Protein AF-A0A9P1HRY0-F1 (afdb_monomer_lite)

pLDDT: mean 72.38, std 12.34, range [50.25, 90.94]

Radius of gyration: 26.04 Å; chains: 1; bounding box: 64×50×56 Å

Structure (mmCIF, N/CA/C/O backbone):
data_AF-A0A9P1HRY0-F1
#
_entry.id   AF-A0A9P1HRY0-F1
#
loop_
_atom_site.group_PDB
_atom_site.id
_atom_site.type_symbol
_atom_site.label_atom_id
_atom_site.label_alt_id
_atom_site.label_comp_id
_atom_site.label_asym_id
_atom_site.label_entity_id
_atom_site.label_seq_id
_atom_site.pdbx_PDB_ins_code
_atom_site.Cartn_x
_atom_site.Cartn_y
_atom_site.Cartn_z
_atom_site.occupancy
_atom_site.B_iso_or_equiv
_atom_site.auth_seq_id
_atom_site.auth_comp_id
_atom_site.auth_asym_id
_atom_site.auth_atom_id
_atom_site.pdbx_PDB_model_num
ATOM 1 N N . MET A 1 1 ? -9.638 -0.661 0.436 1.00 77.75 1 MET A N 1
ATOM 2 C CA . MET A 1 1 ? -10.797 -0.316 1.292 1.00 77.75 1 MET A CA 1
ATOM 3 C C . MET A 1 1 ? -10.325 -0.299 2.737 1.00 77.75 1 MET A C 1
ATOM 5 O O . MET A 1 1 ? -9.512 -1.149 3.077 1.00 77.75 1 MET A O 1
ATOM 9 N N . ARG A 1 2 ? -10.792 0.647 3.560 1.00 82.31 2 ARG A N 1
ATOM 10 C CA . ARG A 1 2 ? -10.366 0.810 4.961 1.00 82.31 2 ARG A CA 1
ATOM 11 C C . ARG A 1 2 ? -11.559 0.645 5.900 1.00 82.31 2 ARG A C 1
ATOM 13 O O . ARG A 1 2 ? -12.588 1.277 5.684 1.00 82.31 2 ARG A O 1
ATOM 20 N N . TYR A 1 3 ? -11.406 -0.178 6.931 1.00 85.88 3 TYR A N 1
ATOM 21 C CA . TYR A 1 3 ? -12.422 -0.463 7.944 1.00 85.88 3 TYR A CA 1
ATOM 22 C C . TYR A 1 3 ? -11.921 -0.002 9.308 1.00 85.88 3 TYR A C 1
ATOM 24 O O . TYR A 1 3 ? -10.866 -0.454 9.740 1.00 85.88 3 TYR A O 1
ATOM 32 N N . SER A 1 4 ? -12.661 0.878 9.983 1.00 87.75 4 SER A N 1
ATOM 33 C CA . SER A 1 4 ? -12.313 1.393 11.315 1.00 87.75 4 SER A CA 1
ATOM 34 C C . SER A 1 4 ? -13.345 0.963 12.346 1.00 87.75 4 SER A C 1
ATOM 36 O O . SER A 1 4 ? -14.542 1.002 12.069 1.00 87.75 4 SER A O 1
ATOM 38 N N . GLY A 1 5 ? -12.888 0.558 13.528 1.00 89.12 5 GLY A N 1
ATOM 39 C CA . GLY A 1 5 ? -13.742 0.098 14.616 1.00 89.12 5 GLY A CA 1
ATOM 40 C C . GLY A 1 5 ? -13.062 0.192 15.979 1.00 89.12 5 GLY A C 1
ATOM 41 O O . GLY A 1 5 ? -11.887 0.536 16.086 1.00 89.12 5 GLY A O 1
ATOM 42 N N . LYS A 1 6 ? -13.818 -0.117 17.034 1.00 89.50 6 LYS A N 1
ATOM 43 C CA . LYS A 1 6 ? -13.319 -0.184 18.412 1.00 89.50 6 LYS A CA 1
ATOM 44 C C . LYS A 1 6 ? -13.081 -1.645 18.796 1.00 89.50 6 LYS A C 1
ATOM 46 O O . LYS A 1 6 ? -13.945 -2.491 18.580 1.00 89.50 6 LYS A O 1
ATOM 51 N N . SER A 1 7 ? -11.912 -1.937 19.353 1.00 86.81 7 SER A N 1
ATOM 52 C CA . SER A 1 7 ? -11.583 -3.238 19.943 1.00 86.81 7 SER A CA 1
ATOM 53 C C . SER A 1 7 ? -12.428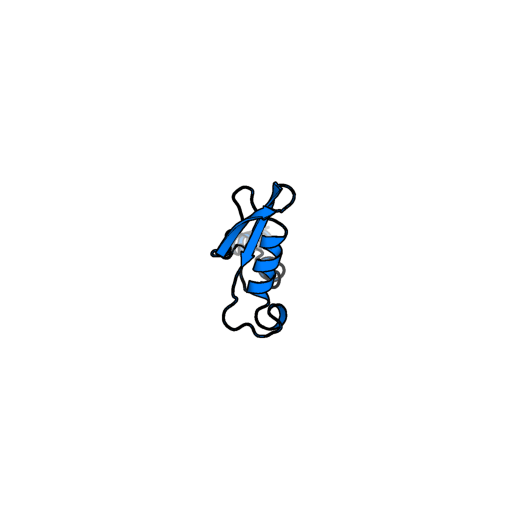 -3.501 21.197 1.00 86.81 7 SER A C 1
ATOM 55 O O . SER A 1 7 ? -12.955 -2.566 21.799 1.00 86.81 7 SER A O 1
ATOM 57 N N . GLY A 1 8 ? -12.487 -4.752 21.663 1.00 86.62 8 GLY A N 1
ATOM 58 C CA . GLY A 1 8 ? -13.147 -5.123 22.926 1.00 86.62 8 GLY A CA 1
ATOM 59 C C . GLY A 1 8 ? -12.591 -4.404 24.167 1.00 86.62 8 GLY A C 1
ATOM 60 O O . GLY A 1 8 ? -13.238 -4.377 25.208 1.00 86.62 8 GLY A O 1
ATOM 61 N N . THR A 1 9 ? -11.420 -3.773 24.048 1.00 90.94 9 THR A N 1
ATOM 62 C CA . THR A 1 9 ? -10.792 -2.918 25.067 1.00 90.94 9 THR A CA 1
ATOM 63 C C . THR A 1 9 ? -10.967 -1.410 24.806 1.00 90.94 9 THR A C 1
ATOM 65 O O . THR A 1 9 ? -10.281 -0.602 25.423 1.00 90.94 9 THR A O 1
ATOM 68 N N . ASN A 1 10 ? -11.874 -1.008 23.905 1.00 87.12 10 ASN A N 1
ATOM 69 C CA . ASN A 1 10 ? -12.131 0.376 23.460 1.00 87.12 10 ASN A CA 1
ATOM 70 C C . ASN A 1 10 ? -10.973 1.080 22.723 1.00 87.12 10 ASN A C 1
ATOM 72 O O . ASN A 1 10 ? -11.041 2.290 22.488 1.00 87.12 10 ASN A O 1
ATOM 76 N N . SER A 1 11 ? -9.933 0.353 22.309 1.00 89.12 11 SER A N 1
ATOM 77 C CA . SER A 1 11 ? -8.883 0.905 21.449 1.00 89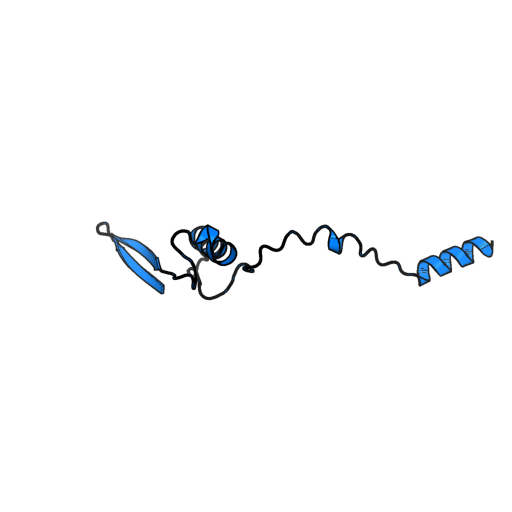.12 11 SER A CA 1
ATOM 78 C C . SER A 1 11 ? -9.357 1.060 20.004 1.00 89.12 11 SER A C 1
ATOM 80 O O . SER A 1 11 ? -10.125 0.241 19.498 1.00 89.12 11 SER A O 1
ATOM 82 N N . ASP A 1 12 ? -8.895 2.113 19.331 1.00 87.75 12 ASP A N 1
ATOM 83 C CA . ASP A 1 12 ? -9.136 2.304 17.902 1.00 87.75 12 ASP A CA 1
ATOM 84 C C . ASP A 1 12 ? -8.348 1.272 17.091 1.00 87.75 12 ASP A C 1
ATOM 86 O O . ASP A 1 12 ? -7.129 1.156 17.214 1.00 87.75 12 ASP A O 1
ATOM 90 N N . MET A 1 13 ? -9.058 0.508 16.267 1.00 86.56 13 MET A N 1
ATOM 91 C CA . MET A 1 13 ? -8.501 -0.486 15.361 1.00 86.56 13 MET A CA 1
ATOM 92 C C . MET A 1 13 ? -8.870 -0.114 13.935 1.00 86.56 13 MET A C 1
ATOM 94 O O . MET A 1 13 ? -10.006 0.267 13.646 1.00 86.56 13 MET A O 1
ATOM 98 N N . THR A 1 14 ? -7.917 -0.254 13.018 1.00 86.06 14 THR A N 1
ATOM 99 C CA . THR A 1 14 ? -8.193 -0.031 11.606 1.00 86.06 14 THR A CA 1
ATOM 100 C C . THR A 1 14 ? -7.547 -1.093 10.732 1.00 86.06 14 THR A C 1
ATOM 102 O O . THR A 1 14 ? -6.391 -1.449 10.936 1.00 86.06 14 THR A O 1
ATOM 105 N N . ILE A 1 15 ? -8.315 -1.604 9.773 1.00 86.19 15 ILE A N 1
ATOM 106 C CA . ILE A 1 15 ? -7.952 -2.702 8.881 1.00 86.19 15 ILE A CA 1
ATOM 107 C C . ILE A 1 15 ? -8.017 -2.194 7.443 1.00 86.19 15 ILE A C 1
ATOM 109 O O . ILE A 1 15 ? -9.065 -1.733 6.988 1.00 86.19 15 ILE A O 1
ATOM 113 N N . ASP A 1 16 ? -6.910 -2.325 6.718 1.00 86.56 16 ASP A N 1
ATOM 114 C CA . ASP A 1 16 ? -6.823 -1.986 5.301 1.00 86.56 16 ASP A CA 1
ATOM 115 C C . ASP A 1 16 ? -6.812 -3.261 4.460 1.00 86.56 16 ASP A C 1
ATOM 117 O O . ASP A 1 16 ? -5.942 -4.115 4.611 1.00 86.56 16 ASP A O 1
ATOM 121 N N . VAL A 1 17 ? -7.788 -3.389 3.560 1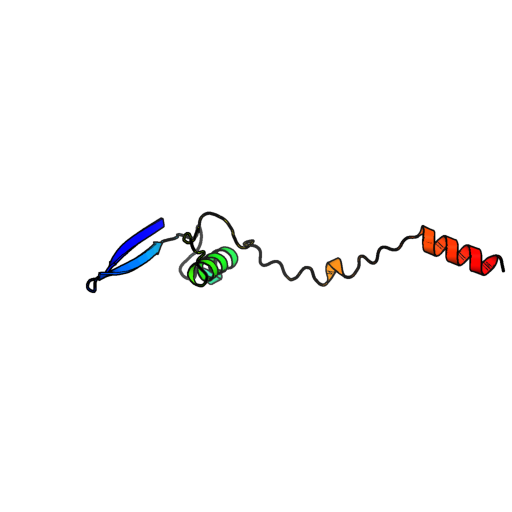.00 86.19 17 VAL A N 1
ATOM 122 C CA . VAL A 1 17 ? -7.901 -4.515 2.627 1.00 86.19 17 VAL A CA 1
ATOM 123 C C . VAL A 1 17 ? -7.678 -4.004 1.214 1.00 86.19 17 VAL A C 1
ATOM 125 O O . VAL A 1 17 ? -8.428 -3.148 0.726 1.00 86.19 17 VAL A O 1
ATOM 128 N N . ILE A 1 18 ? -6.659 -4.539 0.544 1.00 84.06 18 ILE A N 1
ATOM 129 C CA . ILE A 1 18 ? -6.346 -4.222 -0.849 1.00 84.06 18 ILE A CA 1
ATOM 130 C C . ILE A 1 18 ? -6.093 -5.495 -1.654 1.00 84.06 18 ILE A C 1
ATOM 132 O O . ILE A 1 18 ? -5.586 -6.488 -1.137 1.00 84.06 18 ILE A O 1
ATOM 136 N N . THR A 1 19 ? -6.463 -5.467 -2.932 1.00 85.19 19 THR A N 1
ATOM 137 C CA . THR A 1 19 ? -6.319 -6.601 -3.849 1.00 85.19 19 THR A CA 1
ATOM 138 C C . THR A 1 19 ? -5.383 -6.207 -4.976 1.00 85.19 19 THR A C 1
ATOM 140 O O . THR A 1 19 ? -5.629 -5.232 -5.684 1.00 85.19 19 THR A O 1
ATOM 143 N N . VAL A 1 20 ? -4.312 -6.976 -5.160 1.00 79.38 20 VAL A N 1
ATOM 144 C CA . VAL A 1 20 ? -3.365 -6.758 -6.255 1.00 79.38 20 VAL A CA 1
ATOM 145 C C . VAL A 1 20 ? -3.812 -7.579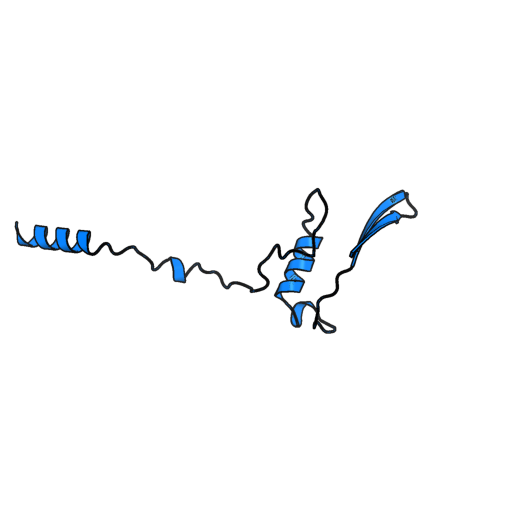 -7.460 1.00 79.38 20 VAL A C 1
ATOM 147 O O . VAL A 1 20 ? -3.853 -8.808 -7.416 1.00 79.38 20 VAL A O 1
ATOM 150 N N . LYS A 1 21 ? -4.164 -6.905 -8.558 1.00 79.88 21 LYS A N 1
ATOM 151 C CA . LYS A 1 21 ? -4.646 -7.572 -9.773 1.00 79.88 21 LYS A CA 1
ATOM 152 C C . LYS A 1 21 ? -3.538 -8.424 -10.405 1.00 79.88 21 LYS A C 1
ATOM 154 O O . LYS A 1 21 ? -2.473 -7.923 -10.771 1.00 79.88 21 LYS A O 1
ATOM 159 N N . GLY A 1 22 ? -3.822 -9.713 -10.586 1.00 80.19 22 GLY A N 1
ATOM 160 C CA . GLY A 1 22 ? -2.903 -10.662 -11.219 1.00 80.19 22 GLY A CA 1
ATOM 161 C C . GLY A 1 22 ? -1.730 -11.103 -10.340 1.00 80.19 22 GLY A C 1
ATOM 162 O O . GLY A 1 22 ? -0.741 -11.581 -10.886 1.00 80.19 22 GLY A O 1
ATOM 163 N N . ALA A 1 23 ? -1.818 -10.921 -9.020 1.00 79.19 23 ALA A N 1
ATOM 164 C CA . ALA A 1 23 ? -0.955 -11.611 -8.067 1.00 79.19 23 ALA A CA 1
ATOM 165 C C . ALA A 1 23 ? -1.544 -12.991 -7.723 1.00 79.19 23 ALA A C 1
ATOM 167 O O . ALA A 1 23 ? -2.764 -13.134 -7.620 1.00 79.19 23 ALA A O 1
ATOM 168 N N . GLY A 1 24 ? -0.683 -13.994 -7.569 1.00 80.94 24 GLY A N 1
ATOM 169 C CA . GLY A 1 24 ? -1.027 -15.316 -7.060 1.00 80.94 24 GLY A CA 1
ATOM 170 C C . GLY A 1 24 ? -0.868 -15.395 -5.541 1.00 80.94 24 GLY A C 1
ATOM 171 O O . GLY A 1 24 ? -1.028 -14.407 -4.827 1.00 80.94 24 GLY A O 1
ATOM 172 N N . HIS A 1 25 ? -0.530 -16.584 -5.033 1.00 87.44 25 HIS A N 1
ATOM 173 C CA . HIS A 1 25 ? -0.343 -16.819 -3.594 1.00 87.44 25 HIS A CA 1
ATOM 174 C C . HIS A 1 25 ? 0.780 -15.954 -2.997 1.00 87.44 25 HIS A C 1
ATOM 176 O O . HIS A 1 25 ? 0.712 -15.550 -1.838 1.00 87.44 25 HIS A O 1
ATOM 182 N N . MET A 1 26 ? 1.816 -15.657 -3.790 1.00 85.31 26 MET A N 1
ATOM 183 C CA . MET A 1 26 ? 2.997 -14.910 -3.357 1.00 85.31 26 MET A CA 1
ATOM 184 C C . MET A 1 26 ? 3.036 -13.542 -4.034 1.00 85.31 26 MET A C 1
ATOM 186 O O . MET A 1 26 ? 3.802 -13.297 -4.966 1.00 85.31 26 MET A O 1
ATOM 190 N N . VAL A 1 27 ? 2.227 -12.621 -3.511 1.00 79.06 27 VAL A N 1
ATOM 191 C CA . VAL A 1 27 ? 2.109 -11.239 -4.003 1.00 79.06 27 VAL A CA 1
ATOM 192 C C . VAL A 1 27 ? 3.466 -10.534 -4.210 1.00 79.06 27 VAL A C 1
ATOM 194 O O . VAL A 1 27 ? 3.628 -9.913 -5.263 1.00 79.06 27 VAL A O 1
ATOM 197 N N . PRO A 1 28 ? 4.471 -10.655 -3.309 1.00 77.94 28 PRO A N 1
ATOM 198 C CA . PRO A 1 28 ? 5.776 -10.016 -3.514 1.00 77.94 28 PRO A CA 1
ATOM 199 C C . PRO A 1 28 ? 6.571 -10.562 -4.703 1.00 77.94 28 PRO A C 1
ATOM 201 O O . PRO A 1 28 ? 7.360 -9.829 -5.291 1.00 77.94 28 PRO A O 1
ATOM 204 N N . ASN A 1 29 ? 6.364 -11.830 -5.065 1.00 79.50 29 ASN A N 1
ATOM 205 C CA . ASN A 1 29 ? 7.055 -12.467 -6.183 1.00 79.50 29 ASN A CA 1
ATOM 206 C C . ASN A 1 29 ? 6.403 -12.111 -7.526 1.00 79.50 29 ASN A C 1
ATOM 208 O O . ASN A 1 29 ? 7.090 -11.808 -8.496 1.00 79.50 29 ASN A O 1
ATOM 212 N N . ASP A 1 30 ? 5.072 -12.103 -7.577 1.00 74.94 30 ASP A N 1
ATOM 213 C CA . ASP A 1 30 ? 4.343 -11.932 -8.839 1.00 74.94 30 ASP A CA 1
ATOM 214 C C . ASP A 1 30 ? 4.209 -10.457 -9.246 1.00 74.94 30 ASP A C 1
ATOM 216 O O . ASP A 1 30 ? 4.069 -10.125 -10.430 1.00 74.94 30 ASP A O 1
ATOM 220 N N . ARG A 1 31 ? 4.204 -9.555 -8.255 1.00 77.25 31 ARG A N 1
ATOM 221 C CA . ARG A 1 31 ? 4.019 -8.107 -8.420 1.00 77.25 31 ARG A CA 1
ATOM 222 C C . ARG A 1 31 ? 4.904 -7.335 -7.426 1.00 77.25 31 ARG A C 1
ATOM 224 O O . ARG A 1 31 ? 4.373 -6.702 -6.511 1.00 77.25 31 ARG A O 1
ATOM 231 N N . PRO A 1 32 ? 6.238 -7.333 -7.611 1.00 77.12 32 PRO A N 1
ATOM 232 C CA . PRO A 1 32 ? 7.165 -6.723 -6.655 1.00 77.12 32 PRO A CA 1
ATOM 233 C C . PRO A 1 32 ? 6.908 -5.223 -6.432 1.00 77.12 32 PRO A C 1
ATOM 235 O O . PRO A 1 32 ? 6.895 -4.778 -5.289 1.00 77.12 32 PRO A O 1
ATOM 238 N N . GLY A 1 33 ? 6.608 -4.451 -7.484 1.00 75.62 33 GLY A N 1
ATOM 239 C CA . GLY A 1 33 ? 6.306 -3.015 -7.371 1.00 75.62 33 GLY A CA 1
ATOM 240 C C . GLY A 1 33 ? 5.082 -2.707 -6.490 1.00 75.62 33 GLY A C 1
ATOM 241 O O . GLY A 1 33 ? 5.221 -2.046 -5.460 1.00 75.62 33 GLY A O 1
ATOM 242 N N . PRO A 1 34 ? 3.885 -3.229 -6.829 1.00 77.88 34 PRO A N 1
ATOM 243 C CA . PRO A 1 34 ? 2.687 -3.064 -6.001 1.00 77.88 34 PRO A CA 1
ATOM 244 C C . PRO A 1 34 ? 2.819 -3.617 -4.573 1.00 77.88 34 PRO A C 1
ATOM 246 O O . PRO A 1 34 ? 2.215 -3.075 -3.648 1.00 77.88 34 PRO A O 1
ATOM 249 N N . ALA A 1 35 ? 3.606 -4.681 -4.370 1.00 82.19 35 ALA A N 1
ATOM 250 C CA . ALA A 1 35 ? 3.843 -5.249 -3.044 1.00 82.19 35 ALA A CA 1
ATOM 251 C C . ALA A 1 35 ? 4.691 -4.327 -2.156 1.00 82.19 35 ALA A C 1
ATOM 253 O O . ALA A 1 35 ? 4.342 -4.113 -0.996 1.00 82.19 35 ALA A O 1
ATOM 254 N N . VAL A 1 36 ? 5.765 -3.737 -2.696 1.00 82.75 36 VAL A N 1
ATOM 255 C CA . VAL A 1 36 ? 6.580 -2.757 -1.959 1.00 82.75 36 VAL A CA 1
ATOM 256 C C . VAL A 1 36 ? 5.731 -1.555 -1.575 1.00 82.75 36 VAL A C 1
ATOM 258 O O . VAL A 1 36 ? 5.738 -1.170 -0.413 1.00 82.75 36 VAL A O 1
ATOM 261 N N . GLN A 1 37 ? 4.928 -1.033 -2.502 1.00 80.69 37 GLN A N 1
ATOM 262 C CA . GLN A 1 37 ? 4.018 0.073 -2.217 1.00 80.69 37 GLN A CA 1
ATOM 263 C C . GLN A 1 37 ? 3.020 -0.268 -1.101 1.00 80.69 37 GLN A C 1
ATOM 265 O O . GLN A 1 37 ? 2.793 0.553 -0.218 1.00 80.69 37 GLN A O 1
ATOM 270 N N . MET A 1 38 ? 2.443 -1.477 -1.099 1.00 83.12 38 MET A N 1
ATOM 271 C CA . MET A 1 38 ? 1.564 -1.935 -0.016 1.00 83.12 38 MET A CA 1
ATOM 272 C C . MET A 1 38 ? 2.286 -1.906 1.338 1.00 83.12 38 MET A C 1
ATOM 274 O O . MET A 1 38 ? 1.748 -1.379 2.311 1.00 83.12 38 MET A O 1
ATOM 278 N N . ILE A 1 39 ? 3.505 -2.448 1.393 1.00 84.38 39 ILE A N 1
ATOM 279 C CA . ILE A 1 39 ? 4.291 -2.563 2.626 1.00 84.38 39 ILE A CA 1
ATOM 280 C C . ILE A 1 39 ? 4.732 -1.184 3.132 1.00 84.38 39 ILE A C 1
ATOM 282 O O . ILE A 1 39 ? 4.577 -0.889 4.316 1.00 84.38 39 ILE A O 1
ATOM 286 N N . THR A 1 40 ? 5.254 -0.319 2.261 1.00 81.62 40 THR A N 1
ATOM 287 C CA . THR A 1 40 ? 5.730 1.018 2.653 1.00 81.62 40 THR A CA 1
ATOM 288 C C . THR A 1 40 ? 4.593 1.884 3.166 1.00 81.62 40 THR A C 1
ATOM 290 O O . THR A 1 40 ? 4.743 2.573 4.171 1.00 81.62 40 THR A O 1
ATOM 293 N N . ASN A 1 41 ? 3.438 1.797 2.513 1.00 79.62 41 ASN A N 1
ATOM 294 C CA . ASN A 1 41 ? 2.250 2.551 2.874 1.00 79.62 41 ASN A CA 1
ATOM 295 C C . ASN A 1 41 ? 1.656 2.078 4.212 1.00 79.62 41 ASN A C 1
ATOM 297 O O . ASN A 1 41 ? 1.160 2.898 4.981 1.00 79.62 41 ASN A O 1
ATOM 301 N N . PHE A 1 42 ? 1.760 0.781 4.519 1.00 83.50 42 PHE A N 1
ATOM 302 C CA . PHE A 1 42 ? 1.355 0.223 5.810 1.00 83.50 42 PHE A CA 1
ATOM 303 C C . PHE A 1 42 ? 2.287 0.643 6.959 1.00 83.50 42 PHE A C 1
ATOM 305 O O . PHE A 1 42 ? 1.814 1.002 8.035 1.00 83.50 42 PHE A O 1
ATOM 312 N N . LEU A 1 43 ? 3.608 0.604 6.741 1.00 83.88 43 LEU A N 1
ATOM 313 C CA . LEU A 1 43 ? 4.602 0.917 7.776 1.00 83.88 43 LEU A CA 1
ATOM 314 C C . LEU A 1 43 ? 4.721 2.417 8.066 1.00 83.88 43 LEU A C 1
ATOM 316 O O . LEU A 1 43 ? 4.973 2.800 9.208 1.00 83.88 43 LEU A O 1
ATOM 320 N N . PHE A 1 44 ? 4.537 3.263 7.051 1.00 81.75 44 PHE A N 1
ATOM 321 C CA . PHE A 1 44 ? 4.722 4.711 7.153 1.00 81.75 44 PHE A CA 1
ATOM 322 C C . PHE A 1 44 ? 3.454 5.468 6.740 1.00 81.75 44 PHE A C 1
ATOM 324 O O . PHE A 1 44 ? 3.441 6.170 5.724 1.00 81.75 44 PHE A O 1
ATOM 331 N N . PRO A 1 45 ? 2.363 5.345 7.514 1.00 72.31 45 PRO A N 1
ATOM 332 C CA . PRO A 1 45 ? 1.121 6.019 7.193 1.00 72.31 45 PRO A CA 1
ATOM 333 C C . PRO A 1 45 ? 1.256 7.537 7.345 1.00 72.31 45 PRO A C 1
ATOM 335 O O . PRO A 1 45 ? 1.834 8.048 8.306 1.00 72.31 45 PRO A O 1
ATOM 338 N N . THR A 1 46 ? 0.676 8.285 6.406 1.00 70.81 46 THR A N 1
ATOM 339 C CA . THR A 1 46 ? 0.579 9.747 6.528 1.00 70.81 46 THR A CA 1
ATOM 340 C C . THR A 1 46 ? -0.483 10.105 7.577 1.00 70.81 46 THR A C 1
ATOM 342 O O . THR A 1 46 ? -1.429 9.348 7.792 1.00 70.81 46 THR A O 1
ATOM 345 N N . LYS A 1 47 ? -0.369 11.274 8.228 1.00 66.06 47 LYS A N 1
ATOM 346 C CA . LYS A 1 47 ? -1.301 11.746 9.281 1.00 66.06 47 LYS A CA 1
ATOM 347 C C . LYS A 1 47 ? -2.793 11.670 8.911 1.00 66.06 47 LYS A C 1
ATOM 349 O O . L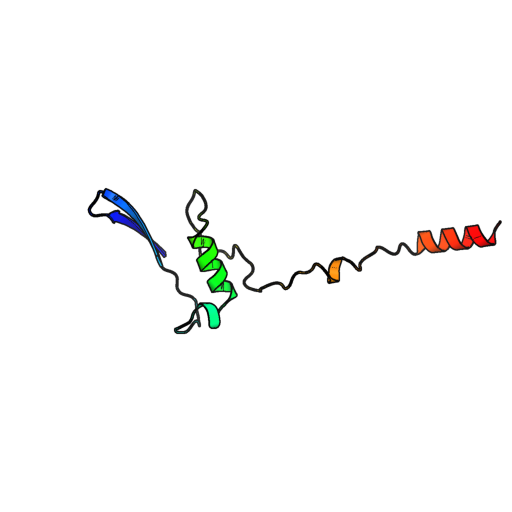YS A 1 47 ? -3.619 11.534 9.805 1.00 66.06 47 LYS A O 1
ATOM 354 N N . ASN A 1 48 ? -3.126 11.734 7.622 1.00 67.50 48 ASN A N 1
ATOM 355 C CA . ASN A 1 48 ? -4.503 11.722 7.116 1.00 67.50 48 ASN A CA 1
ATOM 356 C C . ASN A 1 48 ? -4.986 10.323 6.689 1.00 67.50 48 ASN A C 1
ATOM 358 O O . ASN A 1 48 ? -6.037 10.195 6.066 1.00 67.50 48 ASN A O 1
ATOM 362 N N . GLY A 1 49 ? -4.230 9.275 7.023 1.00 66.31 49 GLY A N 1
ATOM 363 C CA . GLY A 1 49 ? -4.468 7.919 6.549 1.00 66.31 49 GLY A CA 1
ATOM 364 C C . GLY A 1 49 ? -3.659 7.591 5.298 1.00 66.31 49 GLY A C 1
ATOM 365 O O . GLY A 1 49 ? -2.891 8.402 4.779 1.00 66.31 49 GLY A O 1
ATOM 366 N N . VAL A 1 50 ? -3.806 6.349 4.856 1.00 70.81 50 VAL A N 1
ATOM 367 C CA . VAL A 1 50 ? -3.034 5.777 3.760 1.00 70.81 50 VAL A CA 1
ATOM 368 C C . VAL A 1 50 ? -3.915 5.682 2.526 1.00 70.81 50 VAL A C 1
ATOM 370 O O . VAL A 1 50 ? -4.927 4.980 2.536 1.00 70.81 50 VAL A O 1
ATOM 373 N N . ASP A 1 51 ? -3.531 6.382 1.462 1.00 74.50 51 ASP A N 1
ATOM 374 C CA . ASP A 1 51 ? -4.180 6.258 0.163 1.00 74.50 51 ASP A CA 1
ATOM 375 C C . ASP A 1 51 ? -3.461 5.190 -0.669 1.00 74.50 51 ASP A C 1
ATOM 377 O O . ASP A 1 51 ? -2.355 5.389 -1.170 1.00 74.50 51 ASP A O 1
ATOM 381 N N . TYR A 1 52 ? -4.093 4.024 -0.785 1.00 72.94 52 TYR A N 1
ATOM 382 C CA . TYR A 1 52 ? -3.577 2.900 -1.569 1.00 72.94 52 TYR A CA 1
ATOM 383 C C . TYR A 1 52 ? -3.982 2.963 -3.053 1.00 72.94 52 TYR A C 1
ATOM 385 O O . TYR A 1 52 ? -3.580 2.096 -3.825 1.00 72.94 52 TYR A O 1
ATOM 393 N N . SER A 1 53 ? -4.792 3.950 -3.454 1.00 68.75 53 SER A N 1
ATOM 394 C CA . SER A 1 53 ? -5.273 4.126 -4.835 1.00 68.75 53 SER A CA 1
ATOM 395 C C . SER A 1 53 ? -4.214 4.756 -5.733 1.00 68.75 53 SER A C 1
ATOM 397 O O . SER A 1 53 ? -4.172 4.491 -6.932 1.00 68.75 53 SER A O 1
ATOM 399 N N . ASN A 1 54 ? -3.369 5.596 -5.140 1.00 63.03 54 ASN A N 1
ATOM 400 C CA . ASN A 1 54 ? -2.362 6.372 -5.838 1.00 63.03 54 ASN A CA 1
ATOM 401 C C . ASN A 1 54 ? -0.978 5.753 -5.629 1.00 63.03 54 ASN A C 1
ATOM 403 O O . ASN A 1 54 ? -0.589 5.414 -4.509 1.00 63.03 54 ASN A O 1
ATOM 407 N N . GLN A 1 55 ? -0.231 5.591 -6.721 1.00 58.38 55 GLN A N 1
ATOM 408 C CA . GLN A 1 55 ? 1.154 5.131 -6.690 1.00 58.38 55 GLN A CA 1
ATOM 409 C C . GLN A 1 55 ? 2.051 6.186 -6.056 1.00 58.38 55 GLN A C 1
ATOM 411 O O . GLN A 1 55 ? 2.436 7.156 -6.696 1.00 58.38 55 GLN A O 1
ATOM 416 N N . ILE A 1 56 ? 2.363 5.995 -4.773 1.00 54.12 56 ILE A N 1
ATOM 417 C CA . ILE A 1 56 ? 3.340 6.826 -4.051 1.00 54.12 56 ILE A CA 1
ATOM 418 C C . ILE A 1 56 ? 4.768 6.445 -4.470 1.00 54.12 56 ILE A C 1
ATOM 420 O O . ILE A 1 56 ? 5.672 7.275 -4.454 1.00 54.12 56 ILE A O 1
ATOM 424 N N . LEU A 1 57 ? 4.957 5.192 -4.888 1.00 57.22 57 LEU A N 1
ATOM 425 C CA . LEU A 1 57 ? 6.204 4.668 -5.424 1.00 57.22 57 LEU A CA 1
ATOM 426 C C . LEU A 1 57 ? 5.943 4.178 -6.845 1.00 57.22 57 LEU A C 1
ATOM 428 O O . LEU A 1 57 ? 4.957 3.478 -7.089 1.00 57.22 57 LEU A O 1
ATOM 432 N N . ASP A 1 58 ? 6.818 4.561 -7.770 1.00 57.56 58 ASP A N 1
ATOM 433 C CA . ASP A 1 58 ? 6.820 4.029 -9.128 1.00 57.56 58 ASP A CA 1
ATOM 434 C C . ASP A 1 58 ? 6.934 2.490 -9.043 1.00 57.56 58 ASP A C 1
ATOM 436 O O . ASP A 1 58 ? 7.849 1.975 -8.393 1.00 57.56 58 ASP A O 1
ATOM 440 N N . PRO A 1 59 ? 5.985 1.726 -9.617 1.00 54.66 59 PRO A N 1
ATOM 441 C CA . PRO A 1 59 ? 5.984 0.266 -9.553 1.00 54.66 59 PRO A CA 1
ATOM 442 C C . PRO A 1 59 ? 7.148 -0.339 -10.323 1.00 54.66 59 PRO A C 1
ATOM 444 O O . PRO A 1 59 ? 7.414 -1.535 -10.178 1.00 54.66 59 PRO A O 1
ATOM 447 N N . THR A 1 60 ? 7.810 0.449 -11.170 1.00 55.44 60 THR A N 1
ATOM 448 C CA . THR A 1 60 ? 9.073 0.036 -11.742 1.00 55.44 60 THR A CA 1
ATOM 449 C C . THR A 1 60 ? 10.159 0.228 -10.684 1.00 55.44 60 THR A C 1
ATOM 451 O O . THR A 1 60 ? 10.383 1.350 -10.226 1.00 55.44 60 THR A O 1
ATOM 454 N N . PRO A 1 61 ? 10.860 -0.840 -10.255 1.00 53.75 61 PRO A N 1
ATOM 455 C CA . PRO A 1 61 ? 12.114 -0.654 -9.549 1.00 53.75 61 PRO A CA 1
ATOM 456 C C . PRO A 1 61 ? 13.068 0.021 -10.536 1.00 53.75 61 PRO A C 1
ATOM 458 O O . PRO A 1 61 ? 13.677 -0.635 -11.380 1.00 53.75 61 PRO A O 1
ATOM 461 N N . GLN A 1 62 ? 13.150 1.349 -10.491 1.00 50.25 62 GLN A N 1
ATOM 462 C CA . GLN A 1 62 ? 14.161 2.070 -11.241 1.00 50.25 62 GLN A CA 1
ATOM 463 C C . GLN A 1 62 ? 15.504 1.686 -10.622 1.00 50.25 62 GLN A C 1
ATOM 465 O O . GLN A 1 62 ? 15.845 2.114 -9.518 1.00 50.25 62 GLN A O 1
ATOM 470 N N . PHE A 1 63 ? 16.265 0.836 -11.316 1.00 53.25 63 PHE A N 1
ATOM 471 C CA . PHE A 1 63 ? 17.691 0.709 -11.045 1.00 53.25 63 PHE A CA 1
ATOM 472 C C . PHE A 1 63 ? 18.278 2.118 -11.069 1.00 53.25 63 PHE A C 1
ATOM 474 O O . PHE A 1 63 ? 17.965 2.895 -11.974 1.00 53.25 63 PHE A O 1
ATOM 481 N N . SER A 1 64 ? 19.051 2.468 -10.040 1.00 51.38 64 SER A N 1
ATOM 482 C CA . SER A 1 64 ? 19.470 3.846 -9.808 1.00 51.38 64 SER A CA 1
ATOM 483 C C . SER A 1 64 ? 20.033 4.473 -11.087 1.00 51.38 64 SER A C 1
ATOM 485 O O . SER A 1 64 ? 21.060 4.062 -11.634 1.00 51.38 64 SER A O 1
ATOM 487 N N . LYS A 1 65 ? 19.362 5.522 -11.569 1.00 54.34 65 LYS A N 1
ATOM 488 C CA . LYS A 1 65 ? 19.842 6.406 -12.638 1.00 54.34 65 LYS A CA 1
ATOM 489 C C . LYS A 1 65 ? 20.978 7.291 -12.104 1.00 54.34 65 LYS A C 1
ATOM 491 O O . LYS A 1 65 ? 20.960 8.501 -12.254 1.00 54.34 65 LYS A O 1
ATOM 496 N N . THR A 1 66 ? 21.959 6.715 -11.418 1.00 52.06 66 THR A N 1
ATOM 497 C CA . THR A 1 66 ? 23.127 7.454 -10.915 1.00 52.06 66 THR A CA 1
ATOM 498 C C . THR A 1 66 ? 24.294 7.340 -11.896 1.00 52.06 66 THR A C 1
ATOM 500 O O . THR A 1 66 ? 25.084 8.270 -12.023 1.00 52.06 66 THR A O 1
ATOM 503 N N . ILE A 1 67 ? 24.373 6.255 -12.675 1.00 51.59 67 ILE A N 1
ATOM 504 C CA . ILE A 1 67 ? 25.494 6.039 -13.607 1.00 51.59 67 ILE A CA 1
ATOM 505 C C . ILE A 1 67 ? 25.292 6.743 -14.961 1.00 51.59 67 ILE A C 1
ATOM 507 O O . ILE A 1 67 ? 26.260 7.229 -15.534 1.00 51.59 67 ILE A O 1
ATOM 511 N N . TYR A 1 68 ? 24.053 6.895 -15.443 1.00 51.00 68 TYR A N 1
ATOM 512 C CA . TYR A 1 68 ? 23.791 7.524 -16.750 1.00 51.00 68 TYR A CA 1
ATOM 513 C C . TYR A 1 68 ? 23.772 9.061 -16.726 1.00 51.00 68 TYR A C 1
ATOM 515 O O . TYR A 1 68 ? 24.091 9.677 -17.735 1.00 51.00 68 TYR A O 1
ATOM 523 N N . ASP A 1 69 ? 23.444 9.690 -15.592 1.00 52.53 69 ASP A N 1
ATOM 524 C CA . ASP A 1 69 ? 23.464 11.163 -15.468 1.00 52.53 69 ASP A CA 1
ATOM 525 C C . ASP A 1 69 ? 24.860 11.724 -15.175 1.00 52.53 69 ASP A C 1
ATOM 527 O O . ASP A 1 69 ? 25.122 12.903 -15.399 1.00 52.53 69 ASP A O 1
ATOM 531 N N . SER A 1 70 ? 25.782 10.879 -14.706 1.00 51.81 70 SER A N 1
ATOM 532 C CA . SER A 1 70 ? 27.152 11.290 -14.373 1.00 51.81 70 SER A CA 1
ATOM 533 C C . SER A 1 70 ? 28.051 11.460 -15.609 1.00 51.81 70 SER A C 1
ATOM 535 O O . SER A 1 70 ? 29.169 11.954 -15.485 1.00 51.81 70 SER A O 1
ATOM 537 N N . PHE A 1 71 ? 27.574 11.089 -16.805 1.00 55.38 71 PHE A N 1
ATOM 538 C CA . PHE A 1 71 ? 28.273 11.290 -18.081 1.00 55.38 71 PHE A CA 1
ATOM 539 C C . PHE A 1 71 ? 27.487 12.214 -19.024 1.00 55.38 71 PHE A C 1
ATOM 541 O O . PHE A 1 71 ? 27.388 11.990 -20.224 1.00 55.38 71 PHE A O 1
ATOM 548 N N . SER A 1 72 ? 26.923 13.290 -18.481 1.00 53.22 72 SER A N 1
ATOM 549 C CA . SER A 1 72 ? 26.611 14.488 -19.261 1.00 53.22 72 SER A CA 1
ATOM 550 C C . SER A 1 72 ? 27.422 15.649 -18.700 1.00 53.22 72 SER A C 1
ATOM 552 O O . SER A 1 72 ? 26.886 16.645 -18.220 1.00 53.22 72 SER A O 1
ATOM 554 N N . ALA A 1 73 ? 28.751 15.515 -18.737 1.00 55.38 73 ALA A N 1
ATOM 555 C CA . ALA A 1 73 ? 29.605 16.688 -18.684 1.00 55.38 73 ALA A CA 1
ATOM 556 C C . ALA A 1 73 ? 29.256 17.524 -19.919 1.00 55.38 73 ALA A C 1
ATOM 558 O O . ALA A 1 73 ? 29.506 17.098 -21.046 1.00 55.38 73 ALA A O 1
ATOM 559 N N . SER A 1 74 ? 28.611 18.669 -19.713 1.00 57.62 74 SER A N 1
ATOM 560 C CA . SER A 1 74 ? 28.285 19.623 -20.767 1.00 57.62 74 SER A CA 1
ATOM 561 C C . SER A 1 74 ? 29.574 20.086 -21.453 1.00 57.62 74 SER A C 1
ATOM 563 O O . SER A 1 74 ? 30.191 21.073 -21.047 1.00 57.62 74 SER A O 1
ATOM 565 N N . PHE A 1 75 ? 30.012 19.358 -22.482 1.00 58.66 75 PHE A N 1
ATOM 566 C CA . PHE A 1 75 ? 31.117 19.751 -23.345 1.00 58.66 75 PHE A CA 1
ATOM 567 C C . PHE A 1 75 ? 30.663 20.959 -24.165 1.00 58.66 75 PHE A C 1
ATOM 569 O O . PHE A 1 75 ? 30.071 20.842 -25.236 1.00 58.66 75 PHE A O 1
ATOM 576 N N . ASN A 1 76 ? 30.926 22.150 -23.634 1.00 60.69 76 ASN A N 1
ATOM 577 C CA . ASN A 1 76 ? 30.748 23.398 -24.359 1.00 60.69 76 ASN A CA 1
ATOM 578 C C . ASN A 1 76 ? 31.860 23.505 -25.409 1.00 60.69 76 ASN A C 1
ATOM 580 O O . ASN A 1 76 ? 32.936 24.041 -25.143 1.00 60.69 76 ASN A O 1
ATOM 584 N N . ILE A 1 77 ? 31.593 22.982 -26.607 1.00 66.00 77 ILE A N 1
ATOM 585 C CA . ILE A 1 77 ? 32.517 22.979 -27.756 1.00 66.00 77 ILE A CA 1
ATOM 586 C C . ILE A 1 77 ? 3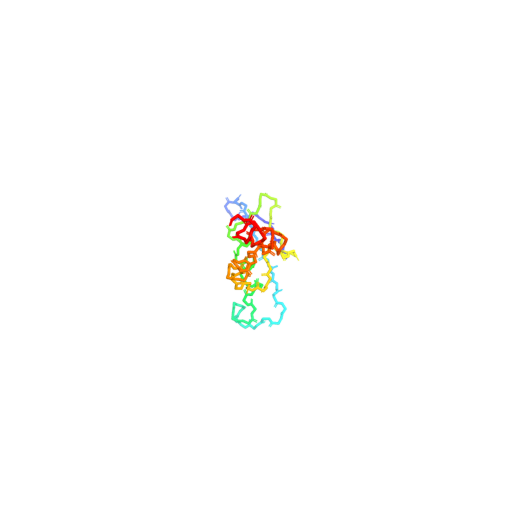3.069 24.387 -28.038 1.00 66.00 77 ILE A C 1
ATOM 588 O O . ILE A 1 77 ? 34.245 24.531 -28.353 1.00 66.00 77 ILE A O 1
ATOM 592 N N . LEU A 1 78 ? 32.268 25.437 -27.828 1.00 66.00 78 LEU A N 1
ATOM 593 C CA . LEU A 1 78 ? 32.692 26.830 -28.011 1.00 66.00 78 LEU A CA 1
ATOM 594 C C . LEU A 1 78 ? 33.840 27.247 -27.070 1.00 66.00 78 LEU A C 1
ATOM 596 O O . LEU A 1 78 ? 34.748 27.967 -27.483 1.00 66.00 78 LEU A O 1
ATOM 600 N N . GLY A 1 79 ? 33.829 26.769 -25.820 1.00 68.06 79 GLY A N 1
ATOM 601 C CA . GLY A 1 79 ? 34.884 27.049 -24.841 1.00 68.06 79 GLY A CA 1
ATOM 602 C C . GLY A 1 79 ? 36.186 26.315 -25.163 1.00 68.06 79 GLY A C 1
ATOM 603 O O . GLY A 1 79 ? 37.268 26.887 -25.039 1.00 68.06 79 GLY A O 1
ATOM 604 N N . VAL A 1 80 ? 36.080 25.077 -25.657 1.00 71.00 80 VAL A N 1
ATOM 605 C CA . VAL A 1 80 ? 37.235 24.277 -26.095 1.00 71.00 80 VAL A CA 1
ATOM 606 C C . VAL A 1 80 ? 37.877 24.885 -27.343 1.00 71.00 80 VAL A C 1
ATOM 608 O O . VAL A 1 80 ? 39.095 25.034 -27.388 1.00 71.00 80 VAL A O 1
ATOM 611 N N . VAL A 1 81 ? 37.074 25.306 -28.325 1.00 74.62 81 VAL A N 1
ATOM 612 C CA . VAL A 1 81 ? 37.573 25.950 -29.552 1.00 74.62 81 VAL A CA 1
ATOM 613 C C . VAL A 1 81 ? 38.244 27.288 -29.241 1.00 74.62 81 VAL A C 1
ATOM 615 O O . VAL A 1 81 ? 39.322 27.553 -29.761 1.00 74.62 81 VAL A O 1
ATOM 618 N N . SER A 1 82 ? 37.670 28.096 -28.344 1.00 72.69 82 SER A N 1
ATOM 619 C CA . SER A 1 82 ? 38.302 29.341 -27.892 1.00 72.69 82 SER A CA 1
ATOM 620 C C . SER A 1 82 ? 39.677 29.079 -27.261 1.00 72.69 82 SER A C 1
ATOM 622 O O . SER A 1 82 ? 40.667 29.682 -27.667 1.00 72.69 82 SER A O 1
ATOM 624 N N . CYS A 1 83 ? 39.777 28.110 -26.344 1.00 72.06 83 CYS A N 1
ATOM 625 C CA . CYS A 1 83 ? 41.041 27.758 -25.692 1.00 72.06 83 CYS A CA 1
ATOM 626 C C . CYS A 1 83 ? 42.110 27.263 -26.685 1.00 72.06 83 CYS A C 1
ATOM 628 O O . CYS A 1 83 ? 43.261 27.689 -26.605 1.00 72.06 83 CYS A O 1
ATOM 630 N N . PHE A 1 84 ? 41.727 26.434 -27.662 1.00 71.69 84 PHE A N 1
ATOM 631 C CA . PHE A 1 84 ? 42.635 25.995 -28.725 1.00 71.69 84 PHE A CA 1
ATOM 632 C C . PHE A 1 84 ? 43.118 27.161 -29.595 1.00 71.69 84 PHE A C 1
ATOM 634 O O . PHE A 1 84 ? 44.299 27.227 -29.913 1.00 71.69 84 PHE A O 1
ATOM 641 N N . ILE A 1 85 ? 42.246 28.108 -29.945 1.00 77.19 85 ILE A N 1
ATOM 642 C CA . ILE A 1 85 ? 42.631 29.285 -30.736 1.00 77.19 85 ILE A CA 1
ATOM 643 C C . ILE A 1 85 ? 43.624 30.167 -29.962 1.00 77.19 85 ILE A C 1
ATOM 645 O O . ILE A 1 85 ? 44.613 30.614 -30.538 1.00 77.19 85 ILE A O 1
ATOM 649 N N . TYR A 1 86 ? 43.422 30.366 -28.656 1.00 69.62 86 TYR A N 1
ATOM 650 C CA . TYR A 1 86 ? 44.354 31.134 -27.821 1.00 69.62 86 TYR A CA 1
ATOM 651 C C . TYR A 1 86 ? 45.727 30.464 -27.656 1.00 69.62 86 TYR A C 1
ATOM 653 O O . TYR A 1 86 ? 46.722 31.173 -27.544 1.00 69.62 86 TYR A O 1
ATOM 661 N N . LEU A 1 87 ? 45.804 29.129 -27.685 1.00 69.19 87 LEU A N 1
ATOM 662 C CA . LEU A 1 87 ? 47.069 28.387 -27.582 1.00 69.19 87 LEU A CA 1
ATOM 663 C C . LEU A 1 87 ? 47.936 28.483 -28.853 1.00 69.19 87 LEU A C 1
ATOM 665 O O . LEU A 1 87 ? 49.143 28.298 -28.779 1.00 69.19 87 LEU A O 1
ATOM 669 N N . PHE A 1 88 ? 47.333 28.749 -30.015 1.00 64.69 88 PHE A N 1
ATOM 670 C CA . PHE A 1 88 ? 48.042 28.864 -31.299 1.00 64.69 88 PHE A CA 1
ATOM 671 C C . PHE A 1 88 ? 48.327 30.315 -31.725 1.00 64.69 88 PHE A C 1
ATOM 673 O O . PHE A 1 88 ? 49.018 30.528 -32.719 1.00 64.69 88 PHE A O 1
ATOM 680 N N . ILE A 1 89 ? 47.778 31.306 -31.013 1.00 67.38 89 ILE A N 1
ATOM 681 C CA . ILE A 1 89 ? 47.904 32.740 -31.335 1.00 67.38 89 ILE A CA 1
ATOM 682 C C . ILE A 1 89 ? 48.913 33.470 -30.420 1.00 67.38 89 ILE A C 1
ATOM 684 O O . ILE A 1 89 ? 49.197 34.646 -30.653 1.00 67.38 89 ILE A O 1
ATOM 688 N N . PHE A 1 90 ? 49.515 32.786 -29.441 1.00 54.44 90 PHE A N 1
ATOM 689 C CA . PHE A 1 90 ? 50.631 33.297 -28.633 1.00 54.44 90 PHE A CA 1
ATOM 690 C C . PHE A 1 90 ? 51.890 32.443 -28.793 1.00 54.44 90 PHE A C 1
ATOM 692 O O . PHE A 1 90 ? 51.745 31.204 -28.889 1.00 54.44 90 PHE A O 1
#

Sequence (90 aa):
MRYSGKSGTNSDMTIDVITVKGAGHMVPNDRPGPAVQMITNFLFPTKNGVDYSNQILDPTPQFSKTIYDSFSASFNILGVVSCFIYLFIF

Foldseek 3Di:
DKDWDADPVRDIDMDDDDDDPPDDPDNCVRQVLLVVQVVCCVVDPDPVGGDSPDRPDDSDPPPDPPVVVVPPPPPPVVVVVVVVVVVVVD

Secondary structure (DSSP, 8-state):
-EEEEE-TTS-EEEEE----TT--S-HHHH-HHHHHHHHHHHHS--TT----SS-SS-SS----TTTTGGG-----HHHHHHHHHHHH--